Protein AF-A0A8H7FEA8-F1 (afdb_monomer_lite)

Radius of gyration: 15.77 Å; chains: 1; bounding box: 33×25×39 Å

Sequence (72 aa):
MGMQATIRLMGGATMKESDHRGFIKAHTDGTLVKPEDAGHVIAKLALHAPKILSGKFVSWDSEECADYRRKD

Foldseek 3Di:
DDPLVCCQVPVVVPDDPVVSVVSVCCVVVVVDDDPVFLVQLVVQCVVPPDPVCPPPDDDCPDPSSPVSGDDD

pLDDT: mean 87.66, std 5.97, range [55.25, 93.25]

Secondary structure (DSSP, 8-state):
--HHHHHHHHGGGTS-HHHHHHHHHHHHTT----HHHHHHHHHHHHHH--GGGTT----TTSGGGGGGS---

Structure (mmCIF, N/CA/C/O backbone):
data_AF-A0A8H7FEA8-F1
#
_entry.id   AF-A0A8H7FEA8-F1
#
loop_
_atom_site.group_PDB
_atom_site.id
_atom_site.type_symbol
_atom_site.label_atom_id
_atom_site.label_alt_id
_atom_site.label_comp_id
_atom_site.label_asym_id
_atom_site.label_entity_id
_atom_site.label_seq_id
_atom_site.pdbx_PDB_ins_code
_atom_site.Cartn_x
_atom_site.Cartn_y
_atom_site.Cartn_z
_atom_site.occupancy
_atom_site.B_iso_or_equiv
_atom_site.auth_seq_id
_atom_site.auth_comp_id
_atom_site.auth_asym_id
_atom_site.auth_atom_id
_atom_site.pdbx_PDB_model_num
ATOM 1 N N .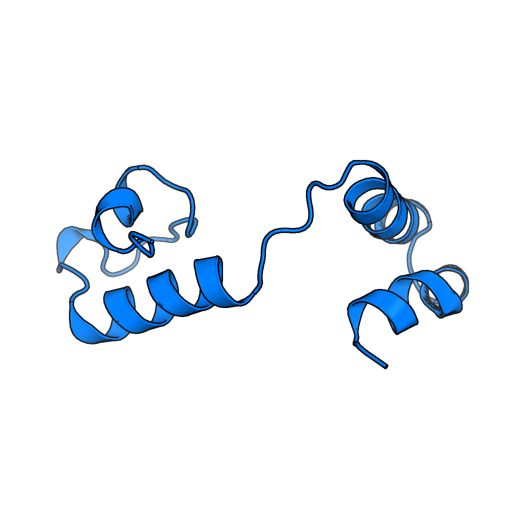 MET A 1 1 ? -3.106 0.977 -20.900 1.00 55.25 1 MET A N 1
ATOM 2 C CA . MET A 1 1 ? -1.724 0.862 -20.379 1.00 55.25 1 MET A CA 1
ATOM 3 C C . MET A 1 1 ? -1.682 1.505 -19.002 1.00 55.25 1 MET A C 1
ATOM 5 O O . MET A 1 1 ? -2.221 2.593 -18.863 1.00 55.25 1 MET A O 1
ATOM 9 N N . GLY A 1 2 ? -1.143 0.825 -17.987 1.00 78.00 2 GLY A N 1
ATOM 10 C CA . GLY A 1 2 ? -1.074 1.359 -16.619 1.00 78.00 2 GLY A CA 1
ATOM 11 C C . GLY A 1 2 ? 0.169 2.224 -16.388 1.00 78.00 2 GLY A C 1
ATOM 12 O O . GLY A 1 2 ? 1.200 1.992 -17.015 1.00 78.00 2 GLY A O 1
ATOM 13 N N . MET A 1 3 ? 0.092 3.175 -15.452 1.00 84.94 3 MET A N 1
ATOM 14 C CA . MET A 1 3 ? 1.183 4.097 -15.078 1.00 84.94 3 MET A CA 1
ATOM 15 C C . MET A 1 3 ? 2.530 3.383 -14.856 1.00 84.94 3 MET A C 1
ATOM 17 O O . MET A 1 3 ? 3.558 3.796 -15.384 1.00 84.94 3 MET A O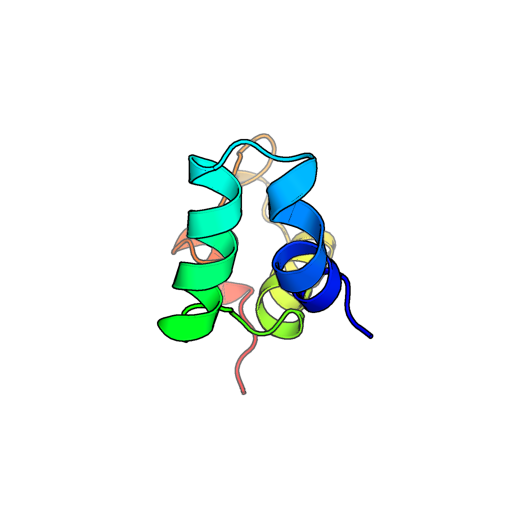 1
ATOM 21 N N . GLN A 1 4 ? 2.511 2.266 -14.127 1.00 85.81 4 GLN A N 1
ATOM 22 C CA . GLN A 1 4 ? 3.693 1.453 -13.826 1.00 85.81 4 GLN A CA 1
ATOM 23 C C . GLN A 1 4 ? 4.384 0.907 -15.092 1.00 85.81 4 GLN A C 1
ATOM 25 O O . GLN A 1 4 ? 5.611 0.861 -15.156 1.00 85.81 4 GLN A O 1
ATOM 30 N N . ALA A 1 5 ? 3.614 0.540 -16.122 1.00 86.00 5 ALA A N 1
ATOM 31 C CA . ALA A 1 5 ? 4.170 0.088 -17.398 1.00 86.00 5 ALA A CA 1
ATOM 32 C C . ALA A 1 5 ? 4.841 1.244 -18.156 1.00 86.00 5 ALA A C 1
ATOM 34 O O . ALA A 1 5 ? 5.936 1.074 -18.688 1.00 86.00 5 ALA A O 1
ATOM 35 N N . THR A 1 6 ? 4.233 2.434 -18.136 1.00 88.38 6 THR A N 1
ATOM 36 C CA . THR A 1 6 ? 4.809 3.644 -18.740 1.00 88.38 6 THR A CA 1
ATOM 37 C C . THR A 1 6 ? 6.129 4.039 -18.075 1.00 88.38 6 THR A C 1
ATOM 39 O O . THR A 1 6 ? 7.090 4.342 -18.775 1.00 88.38 6 THR A O 1
ATOM 42 N N . ILE A 1 7 ? 6.217 3.978 -16.740 1.00 88.62 7 ILE A N 1
ATOM 43 C CA . ILE A 1 7 ? 7.450 4.299 -15.997 1.00 88.62 7 ILE A CA 1
ATOM 44 C C . ILE A 1 7 ? 8.586 3.343 -16.373 1.00 88.62 7 ILE A C 1
ATOM 46 O O . ILE A 1 7 ? 9.705 3.786 -16.620 1.00 88.62 7 ILE A O 1
ATOM 50 N N . ARG A 1 8 ? 8.315 2.038 -16.478 1.00 87.81 8 ARG A N 1
ATOM 51 C CA . ARG A 1 8 ? 9.345 1.074 -16.891 1.00 87.81 8 ARG A CA 1
ATOM 52 C C . ARG A 1 8 ? 9.800 1.292 -18.336 1.00 87.81 8 ARG A C 1
ATOM 54 O O . ARG A 1 8 ? 10.994 1.182 -18.592 1.00 87.81 8 ARG A O 1
AT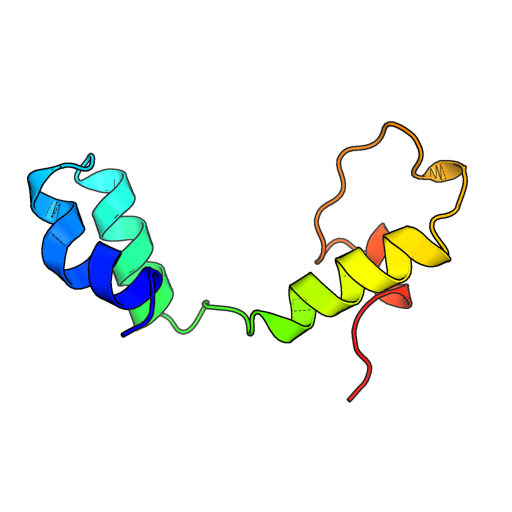OM 61 N N . LEU A 1 9 ? 8.882 1.644 -19.242 1.00 86.88 9 LEU A N 1
ATOM 62 C CA . LEU A 1 9 ? 9.178 1.847 -20.664 1.00 86.88 9 LEU A CA 1
ATOM 63 C C . LEU A 1 9 ? 9.903 3.171 -20.954 1.00 86.88 9 LEU A C 1
ATOM 65 O O . LEU A 1 9 ? 10.820 3.197 -21.766 1.00 86.88 9 LEU A O 1
ATOM 69 N N . MET A 1 10 ? 9.484 4.266 -20.317 1.00 87.56 10 MET A N 1
ATOM 70 C CA . MET A 1 10 ? 9.912 5.628 -20.675 1.00 87.56 10 MET A CA 1
ATOM 71 C C . MET A 1 10 ? 10.715 6.335 -19.575 1.00 87.56 10 MET A C 1
ATOM 73 O O . MET A 1 10 ? 11.380 7.331 -19.850 1.00 87.56 10 MET A O 1
ATOM 77 N N . GLY A 1 11 ? 10.682 5.839 -18.335 1.00 82.19 11 GLY A N 1
ATOM 78 C CA . GLY A 1 11 ? 11.281 6.510 -17.176 1.00 82.19 11 GLY A CA 1
ATOM 79 C C . GLY A 1 11 ? 12.808 6.580 -17.196 1.00 82.19 11 GLY A C 1
ATOM 80 O O . GLY A 1 11 ? 13.372 7.462 -16.558 1.00 82.19 11 GLY A O 1
ATOM 81 N N . GLY A 1 12 ? 13.488 5.728 -17.968 1.00 84.38 12 GLY A N 1
ATOM 82 C CA . GLY A 1 12 ? 14.953 5.740 -18.062 1.00 84.38 12 GLY A CA 1
ATOM 83 C C . GLY A 1 12 ? 15.538 7.024 -18.669 1.00 84.38 12 GLY A C 1
ATOM 84 O O . GLY A 1 12 ? 16.700 7.326 -18.430 1.00 84.38 12 GLY A O 1
ATOM 85 N N . ALA A 1 13 ? 14.745 7.794 -19.424 1.00 83.44 13 ALA A N 1
ATOM 86 C CA . ALA A 1 13 ? 15.197 9.038 -20.054 1.00 83.44 13 ALA A CA 1
ATOM 87 C C . ALA A 1 13 ? 15.032 10.285 -19.165 1.00 83.44 13 ALA A C 1
ATOM 89 O O . ALA A 1 13 ? 15.665 11.305 -19.425 1.00 83.44 13 ALA A O 1
ATOM 90 N N . THR A 1 14 ? 14.164 10.236 -18.148 1.00 88.38 14 THR A N 1
ATOM 91 C CA . THR A 1 14 ? 13.779 11.417 -17.348 1.00 88.38 14 THR A CA 1
ATOM 92 C C . THR A 1 14 ? 13.988 11.243 -15.848 1.00 88.38 14 THR A C 1
ATOM 94 O O . THR A 1 14 ? 14.046 12.235 -15.122 1.00 88.38 14 THR A O 1
ATOM 97 N N . MET A 1 15 ? 14.102 10.005 -15.365 1.00 88.62 15 MET A N 1
ATOM 98 C CA . MET A 1 15 ? 14.310 9.692 -13.954 1.00 88.62 15 MET A CA 1
ATOM 99 C C . MET A 1 15 ? 15.779 9.408 -13.668 1.00 88.62 15 MET A C 1
ATOM 101 O O . MET A 1 15 ? 16.551 9.029 -14.548 1.00 88.62 15 MET A O 1
ATOM 105 N N . LYS A 1 16 ? 16.163 9.530 -12.395 1.00 92.44 16 LYS A N 1
ATOM 106 C CA . LYS A 1 16 ? 17.456 9.020 -11.943 1.00 92.44 16 LYS A CA 1
ATOM 107 C C . LYS A 1 16 ? 17.501 7.510 -12.164 1.00 92.44 16 LYS A C 1
ATOM 109 O O . LYS A 1 16 ? 16.535 6.800 -11.881 1.00 92.44 16 LYS A O 1
ATOM 114 N N . GLU A 1 17 ? 18.648 7.018 -12.615 1.00 90.19 17 GLU A N 1
ATOM 115 C CA . GLU A 1 17 ? 18.852 5.599 -12.925 1.00 90.19 17 GLU A CA 1
ATOM 116 C C . GLU A 1 17 ? 18.561 4.687 -11.718 1.00 90.19 17 GLU A C 1
ATOM 118 O O . GLU A 1 17 ? 18.002 3.603 -11.873 1.00 90.19 17 GLU A O 1
ATOM 123 N N . SER A 1 18 ? 18.886 5.138 -10.497 1.00 90.44 18 SER A N 1
ATOM 124 C CA . SER A 1 18 ? 18.560 4.436 -9.247 1.00 90.44 18 SER A CA 1
ATOM 125 C C . SER A 1 18 ? 17.066 4.157 -9.101 1.00 90.44 18 SER A C 1
ATOM 127 O O . SER A 1 18 ? 16.678 3.045 -8.743 1.00 90.44 18 SER A O 1
ATOM 129 N N . ASP A 1 19 ? 16.241 5.152 -9.415 1.00 89.50 19 ASP A N 1
ATOM 130 C CA . ASP A 1 19 ? 14.802 5.117 -9.185 1.00 89.50 19 ASP A CA 1
ATOM 131 C C . ASP A 1 19 ? 14.139 4.254 -10.260 1.00 89.50 19 ASP A C 1
ATOM 133 O O . ASP A 1 19 ? 13.350 3.363 -9.948 1.00 89.50 19 ASP A O 1
ATOM 137 N N . HIS A 1 20 ? 14.537 4.437 -11.527 1.00 90.75 20 HIS A N 1
ATOM 138 C CA . HIS A 1 20 ? 14.067 3.613 -12.647 1.00 90.75 20 HIS A CA 1
ATOM 139 C C . HIS A 1 20 ? 14.411 2.130 -12.453 1.00 90.75 20 HIS A C 1
ATOM 141 O O . HIS A 1 20 ? 13.539 1.268 -12.599 1.00 90.75 20 HIS A O 1
ATOM 147 N N . ARG A 1 21 ? 15.640 1.826 -12.014 1.00 90.69 21 ARG A N 1
ATOM 148 C CA . ARG A 1 21 ? 16.057 0.463 -11.655 1.00 90.69 21 ARG A CA 1
ATOM 149 C C . ARG A 1 21 ? 15.219 -0.118 -10.516 1.00 90.69 21 ARG A C 1
ATOM 151 O O . ARG A 1 21 ? 14.905 -1.305 -10.560 1.00 90.69 21 ARG A O 1
ATOM 158 N N . GLY A 1 22 ? 14.810 0.696 -9.543 1.00 89.00 22 GLY A N 1
ATOM 159 C CA . GLY A 1 22 ? 13.881 0.291 -8.485 1.00 89.00 22 GLY A CA 1
ATOM 160 C C . GLY A 1 22 ? 12.534 -0.191 -9.034 1.00 89.00 22 GLY A C 1
ATOM 161 O O . GLY A 1 22 ? 12.081 -1.278 -8.676 1.00 89.00 22 GLY A O 1
ATOM 162 N N . PHE A 1 23 ? 11.931 0.555 -9.967 1.00 89.06 23 PHE A N 1
ATOM 163 C CA . PHE A 1 23 ? 10.665 0.162 -10.609 1.00 89.06 23 PHE A CA 1
ATOM 164 C C . PHE A 1 23 ? 10.781 -1.105 -11.460 1.00 89.06 23 PHE A C 1
ATOM 166 O O . PHE A 1 23 ? 9.839 -1.899 -11.508 1.00 89.06 23 PHE A O 1
ATOM 173 N N . ILE A 1 24 ? 11.914 -1.303 -12.141 1.00 90.00 24 ILE A N 1
ATOM 174 C CA . ILE A 1 24 ? 12.178 -2.542 -12.883 1.00 90.00 24 ILE A CA 1
ATOM 175 C C . ILE A 1 24 ? 12.302 -3.707 -11.904 1.00 90.00 24 ILE A C 1
ATOM 177 O O . ILE A 1 24 ? 11.610 -4.708 -12.064 1.00 90.00 24 ILE A O 1
ATOM 181 N N . LYS A 1 25 ? 13.132 -3.560 -10.866 1.00 91.69 25 LYS A N 1
ATOM 182 C CA . LYS A 1 25 ? 13.380 -4.614 -9.882 1.00 91.69 25 LYS A CA 1
ATOM 183 C C . LYS A 1 25 ? 12.101 -5.034 -9.158 1.00 91.69 25 LYS A C 1
ATOM 185 O O . LYS A 1 25 ? 11.821 -6.220 -9.101 1.00 91.69 25 LYS A O 1
ATOM 190 N N . ALA A 1 26 ? 11.284 -4.090 -8.690 1.00 88.56 26 ALA A N 1
ATOM 191 C CA . ALA A 1 26 ? 10.023 -4.409 -8.013 1.00 88.56 26 ALA A CA 1
ATOM 192 C C . ALA A 1 26 ? 9.052 -5.219 -8.895 1.00 88.56 26 ALA A C 1
ATOM 194 O O . ALA A 1 26 ? 8.315 -6.073 -8.405 1.00 88.56 26 ALA A O 1
ATOM 195 N N . HIS A 1 27 ? 9.069 -4.977 -10.210 1.00 88.31 27 HIS A N 1
ATOM 196 C CA . HIS A 1 27 ? 8.287 -5.758 -11.163 1.00 88.31 27 HIS A CA 1
ATOM 197 C C . HIS A 1 27 ? 8.879 -7.150 -11.405 1.00 88.31 27 HIS A C 1
ATOM 199 O O . HIS A 1 27 ? 8.138 -8.127 -11.420 1.00 88.31 27 HIS A O 1
ATOM 205 N N . THR A 1 28 ? 10.197 -7.247 -11.592 1.00 88.75 28 THR A N 1
ATOM 206 C CA . THR A 1 28 ? 10.892 -8.522 -11.832 1.00 88.75 28 THR A CA 1
ATOM 207 C C . THR A 1 28 ? 10.841 -9.445 -10.614 1.00 88.75 28 THR A C 1
ATOM 209 O O . THR A 1 28 ? 10.614 -10.640 -10.770 1.00 88.75 28 THR A O 1
ATOM 212 N N . ASP A 1 29 ? 10.987 -8.890 -9.412 1.00 90.38 29 ASP A N 1
ATOM 213 C CA . ASP A 1 29 ? 10.988 -9.632 -8.147 1.00 90.38 29 ASP A CA 1
ATOM 214 C C . ASP A 1 29 ? 9.564 -9.986 -7.671 1.00 90.38 29 ASP A C 1
ATOM 216 O O . ASP A 1 29 ? 9.399 -10.656 -6.654 1.00 90.38 29 ASP A O 1
ATOM 220 N N . GLY A 1 30 ? 8.520 -9.530 -8.377 1.00 84.56 30 GLY A N 1
ATOM 221 C CA . GLY A 1 30 ? 7.126 -9.817 -8.028 1.00 84.56 30 GLY A CA 1
ATOM 222 C C . GLY A 1 30 ? 6.656 -9.169 -6.721 1.00 84.56 30 GLY A C 1
ATOM 223 O O . GLY A 1 30 ? 5.672 -9.616 -6.140 1.00 84.56 30 GLY A O 1
ATOM 224 N N . THR A 1 31 ? 7.328 -8.113 -6.253 1.00 86.31 31 THR A N 1
ATOM 225 C CA . THR A 1 31 ? 7.003 -7.417 -4.992 1.00 86.31 31 THR A CA 1
ATOM 226 C C . THR A 1 31 ? 5.927 -6.340 -5.152 1.00 86.31 31 THR A C 1
ATOM 228 O O . THR A 1 31 ? 5.584 -5.642 -4.198 1.00 86.31 31 THR A O 1
ATOM 231 N N . LEU A 1 32 ? 5.373 -6.193 -6.360 1.00 85.75 32 LEU A N 1
ATOM 232 C CA . LEU A 1 32 ? 4.246 -5.308 -6.633 1.00 85.75 32 LEU A CA 1
ATOM 233 C C . LEU A 1 32 ? 2.979 -5.847 -5.966 1.00 85.75 32 LEU A C 1
ATOM 235 O O . LEU A 1 32 ? 2.401 -6.844 -6.400 1.00 85.75 32 LEU A O 1
ATOM 239 N N . VAL A 1 33 ? 2.528 -5.141 -4.935 1.00 86.06 33 VAL A N 1
ATOM 240 C CA . VAL A 1 33 ? 1.255 -5.432 -4.276 1.00 86.06 33 VAL A CA 1
ATOM 241 C C . VAL A 1 33 ? 0.080 -5.074 -5.176 1.00 86.06 33 VAL A C 1
ATOM 243 O O . VAL A 1 33 ? 0.169 -4.190 -6.037 1.00 86.06 33 VAL A O 1
ATOM 246 N N . LYS A 1 34 ? -1.044 -5.758 -4.966 1.00 86.19 34 LYS A N 1
ATOM 247 C CA . LYS A 1 34 ? -2.283 -5.419 -5.655 1.00 86.19 34 LYS A CA 1
ATOM 248 C C . LYS A 1 34 ? -2.776 -4.062 -5.143 1.00 86.19 34 LYS A C 1
ATOM 250 O O . LYS A 1 34 ? -2.805 -3.844 -3.929 1.00 86.19 34 LYS A O 1
ATOM 255 N N . PRO A 1 35 ? -3.160 -3.130 -6.032 1.00 86.25 35 PRO A N 1
ATOM 256 C CA . PRO A 1 35 ? -3.617 -1.810 -5.608 1.00 86.25 35 PRO A CA 1
ATOM 257 C C . PRO A 1 35 ? -4.867 -1.883 -4.716 1.00 86.25 35 PRO A C 1
ATOM 259 O O . PRO A 1 35 ? -5.070 -1.007 -3.876 1.00 86.25 35 PRO A O 1
ATOM 262 N N . GLU A 1 36 ? -5.675 -2.938 -4.850 1.00 89.06 36 GLU A N 1
ATOM 263 C CA . GLU A 1 36 ? -6.865 -3.172 -4.032 1.00 89.06 36 GLU A CA 1
ATOM 264 C C . GLU A 1 36 ? -6.531 -3.402 -2.551 1.00 89.06 36 GLU A C 1
ATOM 266 O O . GLU A 1 36 ? -7.326 -3.015 -1.696 1.00 89.06 36 GLU A O 1
ATOM 271 N N . ASP A 1 37 ? -5.370 -3.982 -2.234 1.00 88.44 37 ASP A N 1
ATOM 272 C CA . ASP A 1 37 ? -4.994 -4.311 -0.853 1.00 88.44 37 ASP A CA 1
ATOM 273 C C . ASP A 1 37 ? -4.700 -3.038 -0.055 1.00 88.44 37 ASP A C 1
ATOM 275 O O . ASP A 1 37 ? -5.296 -2.793 0.998 1.00 88.44 37 ASP A O 1
ATOM 279 N N . ALA A 1 38 ? -3.843 -2.174 -0.603 1.00 90.81 38 ALA A N 1
ATOM 280 C CA . ALA A 1 38 ? -3.542 -0.877 -0.005 1.00 90.81 38 ALA A CA 1
ATOM 281 C C . ALA A 1 38 ? -4.772 0.049 -0.028 1.00 90.81 38 ALA A C 1
ATOM 283 O O . ALA A 1 38 ? -5.063 0.727 0.959 1.00 90.81 38 ALA A O 1
ATOM 284 N N . GLY A 1 39 ? -5.535 0.044 -1.128 1.00 90.62 39 GLY A N 1
ATOM 285 C CA . GLY A 1 39 ? -6.755 0.840 -1.256 1.00 90.62 39 GLY A CA 1
ATOM 286 C C . GLY A 1 39 ? -7.818 0.479 -0.215 1.00 90.62 39 GLY A C 1
ATOM 287 O O . GLY A 1 39 ? -8.441 1.372 0.361 1.00 90.62 39 GLY A O 1
ATOM 288 N N . HIS A 1 40 ? -7.989 -0.812 0.086 1.00 92.62 40 HIS A N 1
ATOM 289 C CA . HIS A 1 40 ? -8.941 -1.274 1.096 1.00 92.62 40 HIS A CA 1
ATOM 290 C C . HIS A 1 40 ? -8.572 -0.781 2.500 1.00 92.62 40 HIS A C 1
ATOM 292 O O . HIS A 1 40 ? -9.439 -0.287 3.222 1.00 92.62 40 HIS A O 1
ATOM 298 N N . VAL A 1 41 ? -7.286 -0.844 2.866 1.00 92.44 41 VAL A N 1
ATOM 299 C CA . VAL A 1 41 ? -6.793 -0.333 4.156 1.00 92.44 41 VAL A CA 1
ATOM 300 C C . VAL A 1 41 ? -7.085 1.160 4.295 1.00 92.44 41 VAL A C 1
ATOM 302 O O . VAL A 1 41 ? -7.627 1.584 5.314 1.00 92.44 41 VAL A O 1
ATOM 305 N N . ILE A 1 42 ? -6.797 1.953 3.256 1.00 92.12 42 ILE A N 1
ATOM 306 C CA . ILE A 1 42 ? -7.048 3.402 3.258 1.00 92.12 42 ILE A CA 1
ATOM 307 C C . ILE A 1 42 ? -8.542 3.697 3.432 1.00 92.12 42 ILE A C 1
ATOM 309 O O . ILE A 1 42 ? -8.914 4.524 4.266 1.00 92.12 42 ILE A O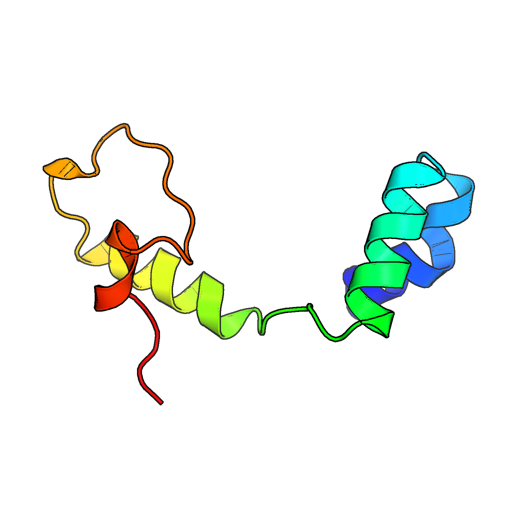 1
ATOM 313 N N . ALA A 1 43 ? -9.409 3.000 2.691 1.00 93.25 43 ALA A N 1
ATOM 314 C CA . ALA A 1 43 ? -10.855 3.179 2.799 1.00 93.25 43 ALA A CA 1
ATOM 315 C C . ALA A 1 43 ? -11.372 2.827 4.203 1.00 93.25 43 ALA A C 1
ATOM 317 O O . ALA A 1 43 ? -12.192 3.548 4.772 1.00 93.25 43 ALA A O 1
ATOM 318 N N . LYS A 1 44 ? -10.868 1.742 4.798 1.00 92.19 44 LYS A N 1
ATOM 319 C CA . LYS A 1 44 ? -11.305 1.291 6.121 1.00 92.19 44 LYS A CA 1
ATOM 320 C C . LYS A 1 44 ? -10.773 2.181 7.246 1.00 92.19 44 LYS A C 1
ATOM 322 O O . LYS A 1 44 ? -11.511 2.445 8.192 1.00 92.19 44 LYS A O 1
ATOM 327 N N . LEU A 1 45 ? -9.557 2.714 7.116 1.00 90.88 45 LEU A N 1
ATOM 328 C CA . LEU A 1 45 ? -9.037 3.759 8.002 1.00 90.88 45 LEU A CA 1
ATOM 329 C C . LEU A 1 45 ? -9.886 5.034 7.915 1.00 90.88 45 LEU A C 1
ATOM 331 O O . LEU A 1 45 ? -10.239 5.594 8.945 1.00 90.88 45 LEU A O 1
ATOM 335 N N . ALA A 1 46 ? -10.302 5.465 6.723 1.00 90.81 46 ALA A N 1
ATOM 336 C CA . ALA A 1 46 ? -11.151 6.652 6.587 1.00 90.81 46 ALA A CA 1
ATOM 337 C C . ALA A 1 46 ? -12.500 6.526 7.328 1.00 90.81 46 ALA A C 1
ATOM 339 O O . ALA A 1 46 ? -13.028 7.525 7.814 1.00 90.81 46 ALA A O 1
ATOM 340 N N . LEU A 1 47 ? -13.044 5.308 7.439 1.00 91.38 47 LEU A N 1
ATOM 341 C CA . LEU A 1 47 ? -14.319 5.036 8.112 1.00 91.38 47 LEU A CA 1
ATOM 342 C C . LEU A 1 47 ? -14.175 4.710 9.606 1.00 91.38 47 LEU A C 1
ATOM 344 O O . LEU A 1 47 ? -15.064 5.026 10.396 1.00 91.38 47 LEU A O 1
ATOM 348 N N . HIS A 1 48 ? -13.086 4.045 9.993 1.00 90.00 48 HIS A N 1
ATOM 349 C CA . HIS A 1 48 ? -12.959 3.398 11.301 1.00 90.00 48 HIS A CA 1
ATOM 350 C C . HIS A 1 48 ? -11.631 3.685 12.016 1.00 90.00 48 HIS A C 1
ATOM 352 O O . HIS A 1 48 ? -11.307 2.988 12.980 1.00 90.00 48 HIS A O 1
ATOM 358 N N . ALA A 1 49 ? -10.849 4.678 11.576 1.00 87.69 49 ALA A N 1
ATOM 359 C CA . ALA A 1 49 ? -9.578 5.002 12.218 1.00 87.69 49 ALA A CA 1
ATOM 360 C C . ALA A 1 49 ? -9.780 5.397 13.695 1.00 87.69 49 ALA A C 1
ATOM 362 O O . ALA A 1 49 ? -10.512 6.345 14.002 1.00 87.69 49 ALA A O 1
ATOM 363 N N . PRO A 1 50 ? -9.109 4.714 14.636 1.00 89.00 50 PRO A N 1
ATOM 364 C CA . PRO A 1 50 ? -9.160 5.051 16.042 1.00 89.00 50 PRO A CA 1
ATOM 365 C C . PRO A 1 50 ? -8.350 6.322 16.294 1.00 89.00 50 PRO A C 1
ATOM 367 O O . PRO A 1 50 ? -7.331 6.581 15.654 1.00 89.00 50 PRO A O 1
ATOM 370 N N . LYS A 1 51 ? -8.757 7.093 17.308 1.00 89.38 51 LYS A N 1
ATOM 371 C CA . LYS A 1 51 ? -8.094 8.357 17.682 1.00 89.38 51 LYS A CA 1
ATOM 372 C C . LYS A 1 51 ? -6.600 8.201 17.985 1.00 89.38 51 LYS A C 1
ATOM 374 O O . LYS A 1 51 ? -5.854 9.155 17.811 1.00 89.38 51 LYS A O 1
ATOM 379 N N . ILE A 1 52 ? -6.157 7.009 18.394 1.00 89.75 52 ILE A N 1
ATOM 380 C CA . ILE A 1 52 ? -4.743 6.701 18.664 1.00 89.75 52 ILE A CA 1
ATOM 381 C C . ILE A 1 52 ? -3.843 6.800 17.419 1.00 89.75 52 ILE A C 1
ATOM 383 O O . ILE A 1 52 ? -2.634 6.987 17.557 1.00 89.75 52 ILE A O 1
ATOM 387 N N . LEU A 1 53 ? -4.418 6.689 16.216 1.00 87.56 53 LEU A N 1
ATOM 388 C CA . LEU A 1 53 ? -3.699 6.845 14.948 1.00 87.56 53 LEU A CA 1
ATOM 389 C C . LEU A 1 53 ? -3.748 8.285 14.414 1.00 87.56 53 LEU A C 1
ATOM 391 O O . LEU A 1 53 ? -3.076 8.604 13.436 1.00 87.56 53 LEU A O 1
ATOM 395 N N . SER A 1 54 ? -4.505 9.176 15.060 1.00 88.19 54 SER A N 1
ATOM 396 C CA . SER A 1 54 ? -4.620 10.570 14.637 1.00 88.19 54 SER A CA 1
ATOM 397 C C . SER A 1 54 ? -3.266 11.279 14.710 1.00 88.19 54 SER A C 1
ATOM 399 O O . SER A 1 54 ? -2.631 11.316 15.761 1.00 88.19 54 SER A O 1
ATOM 401 N N . GLY A 1 55 ? -2.840 11.868 13.591 1.00 90.38 55 GLY A N 1
ATOM 402 C CA . GLY A 1 55 ? -1.569 12.592 13.482 1.00 90.38 55 GLY A CA 1
ATOM 403 C C . GLY A 1 55 ? -0.333 11.706 13.299 1.00 90.38 55 GLY A C 1
ATOM 404 O O . GLY A 1 55 ? 0.772 12.238 13.210 1.00 90.38 55 GLY A O 1
ATOM 405 N N . LYS A 1 56 ? -0.492 10.379 13.218 1.00 91.06 56 LYS A N 1
ATOM 406 C CA . LYS A 1 56 ? 0.611 9.455 12.932 1.00 91.06 56 LYS A CA 1
ATOM 407 C C . LYS A 1 56 ? 0.737 9.178 11.437 1.00 91.06 56 LYS A C 1
ATOM 409 O O . LYS A 1 56 ? -0.257 9.110 10.717 1.00 91.06 56 LYS A O 1
ATOM 414 N N . PHE A 1 57 ? 1.970 8.950 10.993 1.00 91.19 57 PHE A N 1
ATOM 415 C CA . PHE A 1 57 ? 2.252 8.357 9.690 1.00 91.19 57 PHE A CA 1
ATOM 416 C C . PHE A 1 57 ? 2.370 6.840 9.856 1.00 91.19 57 PHE A C 1
ATOM 418 O O . PHE A 1 57 ? 3.293 6.368 10.518 1.00 91.19 57 PHE A O 1
ATOM 425 N N . VAL A 1 58 ? 1.425 6.093 9.285 1.00 89.81 58 VAL A N 1
ATOM 426 C CA . VAL A 1 58 ? 1.385 4.625 9.353 1.00 89.81 58 VAL A CA 1
ATOM 427 C C . VAL A 1 58 ? 1.490 4.022 7.959 1.00 89.81 58 VAL A C 1
ATOM 429 O O . VAL A 1 58 ? 0.933 4.556 6.999 1.00 89.81 58 VAL A O 1
ATOM 432 N N . SER A 1 59 ? 2.204 2.902 7.850 1.00 91.38 59 SER A N 1
ATOM 433 C CA . SER A 1 59 ? 2.226 2.108 6.621 1.00 91.38 59 SER A CA 1
ATOM 434 C C . SER A 1 59 ? 1.000 1.199 6.557 1.00 91.38 59 SER A C 1
ATOM 436 O O . SER A 1 59 ? 0.565 0.669 7.576 1.00 91.38 59 SER A O 1
ATOM 438 N N . TRP A 1 60 ? 0.450 0.985 5.362 1.00 89.62 60 TRP A N 1
ATOM 439 C CA . TRP A 1 60 ? -0.739 0.145 5.158 1.00 89.62 60 TRP A CA 1
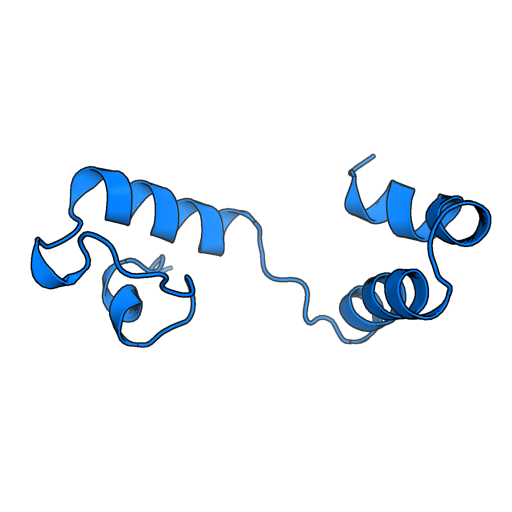ATOM 440 C C . TRP A 1 60 ? -0.505 -1.330 5.551 1.00 89.62 60 TRP A C 1
ATOM 442 O O . TRP A 1 60 ? -1.439 -2.038 5.930 1.00 89.62 60 TRP A O 1
ATOM 452 N N . ASP A 1 61 ? 0.748 -1.782 5.488 1.00 88.75 61 ASP A N 1
ATOM 453 C CA . ASP A 1 61 ? 1.224 -3.117 5.853 1.00 88.75 61 ASP A CA 1
ATOM 454 C C . ASP A 1 61 ? 1.815 -3.187 7.275 1.00 88.75 61 ASP A C 1
ATOM 456 O O . ASP A 1 61 ? 2.351 -4.227 7.668 1.00 88.75 61 ASP A O 1
ATOM 460 N N . SER A 1 62 ? 1.676 -2.132 8.089 1.00 90.94 62 SER A N 1
ATOM 461 C CA . SER A 1 62 ? 2.086 -2.160 9.498 1.00 90.94 62 SER A CA 1
ATOM 462 C C . SER A 1 62 ? 1.120 -2.984 10.353 1.00 90.94 62 SER A C 1
ATOM 464 O O . SER A 1 62 ? -0.051 -3.164 9.997 1.00 90.94 62 SER A O 1
ATOM 466 N N . GLU A 1 63 ? 1.589 -3.493 11.494 1.00 89.50 63 GLU A N 1
ATOM 467 C CA . GLU A 1 63 ? 0.749 -4.247 12.440 1.00 89.50 63 GLU A CA 1
ATOM 468 C C . GLU A 1 63 ? -0.427 -3.417 12.966 1.00 89.50 63 GLU A C 1
ATOM 470 O O . G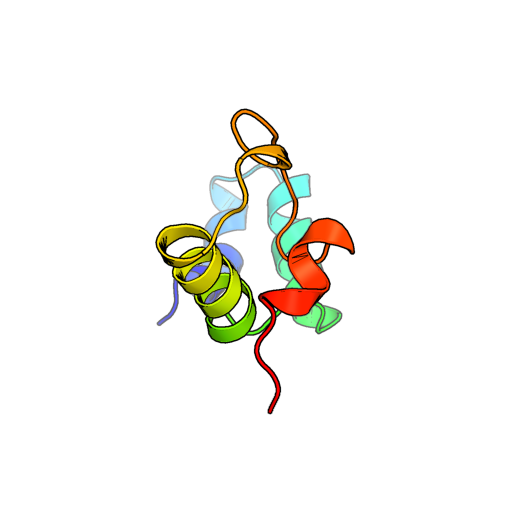LU A 1 63 ? -1.531 -3.937 13.099 1.00 89.50 63 GLU A O 1
ATOM 475 N N . GLU A 1 64 ? -0.233 -2.108 13.160 1.00 87.44 64 GLU A N 1
ATOM 476 C CA . GLU A 1 64 ? -1.300 -1.169 13.542 1.00 87.44 64 GLU A CA 1
ATOM 477 C C . GLU A 1 64 ? -2.454 -1.153 12.528 1.00 87.44 64 GLU A C 1
ATOM 479 O O . GLU A 1 64 ? -3.588 -0.834 12.885 1.00 87.44 64 GLU A O 1
ATOM 484 N N . CYS A 1 65 ? -2.175 -1.512 11.268 1.00 87.88 65 CYS A N 1
ATOM 485 C CA . CYS A 1 65 ? -3.167 -1.579 10.205 1.00 87.88 65 CYS A CA 1
ATOM 486 C C . CYS A 1 65 ? -3.707 -2.989 9.926 1.00 87.88 65 CYS A C 1
ATOM 488 O O . CYS A 1 65 ? -4.509 -3.151 9.004 1.00 87.88 65 CYS A O 1
ATOM 490 N N . ALA A 1 66 ? -3.300 -4.013 10.687 1.00 89.06 66 ALA A N 1
ATOM 491 C CA . ALA A 1 66 ? -3.664 -5.409 10.429 1.00 89.06 66 ALA A CA 1
ATOM 492 C C . ALA A 1 66 ? -5.186 -5.632 10.376 1.00 89.06 66 ALA A C 1
ATOM 494 O O . ALA A 1 66 ? -5.681 -6.305 9.470 1.00 89.06 66 ALA A O 1
ATOM 495 N N . ASP A 1 67 ? -5.937 -4.987 11.270 1.00 89.50 67 ASP A N 1
ATOM 496 C CA . ASP A 1 67 ? -7.399 -5.085 11.319 1.00 89.50 67 ASP A CA 1
ATOM 497 C C . ASP A 1 67 ? -8.093 -4.437 10.116 1.00 89.50 67 ASP A C 1
ATOM 499 O O . ASP A 1 67 ? -9.248 -4.756 9.814 1.00 89.50 67 ASP A O 1
ATOM 503 N N . TYR A 1 68 ? -7.405 -3.545 9.399 1.00 88.12 68 TYR A N 1
ATOM 504 C CA . TYR A 1 68 ? -7.946 -2.840 8.239 1.00 88.12 68 TYR A CA 1
ATOM 505 C C . TYR A 1 68 ? -7.662 -3.534 6.914 1.00 88.12 68 TYR A C 1
ATOM 507 O O . TYR A 1 68 ? -8.227 -3.136 5.897 1.00 88.12 68 TYR A O 1
ATOM 515 N N . ARG A 1 69 ? -6.810 -4.560 6.907 1.00 89.19 69 ARG A N 1
ATOM 516 C CA . ARG A 1 69 ? -6.477 -5.294 5.687 1.00 89.19 69 ARG A CA 1
ATOM 517 C C . ARG A 1 69 ? -7.685 -6.065 5.181 1.00 89.19 69 ARG A C 1
ATOM 519 O O . ARG A 1 69 ? -8.563 -6.481 5.945 1.00 89.19 69 ARG A O 1
ATOM 526 N N . ARG A 1 70 ? -7.714 -6.249 3.866 1.00 84.94 70 ARG A N 1
ATOM 527 C CA . ARG A 1 70 ? -8.689 -7.108 3.210 1.00 84.94 70 ARG A CA 1
ATOM 528 C C . ARG A 1 70 ? -8.475 -8.542 3.706 1.00 84.94 70 ARG A C 1
ATOM 530 O O . ARG A 1 70 ? -7.356 -9.046 3.676 1.00 84.94 70 ARG A O 1
ATOM 537 N N . LYS A 1 71 ? -9.538 -9.165 4.207 1.00 76.62 71 LYS A N 1
ATOM 538 C CA . LYS A 1 71 ? -9.588 -10.609 4.448 1.00 76.62 71 LYS A CA 1
ATOM 539 C C . LYS A 1 71 ? -10.261 -11.190 3.212 1.00 76.62 71 LYS A C 1
ATOM 541 O O . LYS A 1 71 ? -11.385 -10.783 2.920 1.00 76.62 71 LYS A O 1
ATOM 546 N N . ASP A 1 72 ? -9.528 -11.985 2.445 1.00 58.75 72 ASP A N 1
ATOM 547 C CA . ASP A 1 72 ? -10.082 -12.695 1.288 1.00 58.75 72 ASP A CA 1
ATOM 548 C C . ASP A 1 72 ? -11.145 -13.719 1.706 1.00 58.75 72 ASP A C 1
ATOM 550 O O . ASP A 1 72 ? -11.017 -14.290 2.817 1.00 58.75 72 ASP A O 1
#